Protein AF-A0A7X7N1V6-F1 (afdb_monomer_lite)

Secondary structure (DSSP, 8-state):
---------TTSS-HHHHHHHHHHHHHHHHHHHHHHHTTHHHHHHHHHHTS-HHHHHHHHHHHHHHHHHHHHHHHHHHHHHHHTT----

pLDDT: mean 76.37, std 20.92, range [37.28, 97.12]

Structure (mmCIF, N/CA/C/O backbone):
data_AF-A0A7X7N1V6-F1
#
_entry.id   AF-A0A7X7N1V6-F1
#
loop_
_atom_site.group_PDB
_atom_site.id
_atom_site.type_symbol
_atom_site.label_atom_id
_atom_site.label_alt_id
_atom_site.label_comp_id
_atom_site.label_asym_id
_atom_site.label_entity_id
_atom_site.label_seq_id
_atom_site.pdbx_PDB_ins_code
_atom_site.Cartn_x
_atom_site.Cartn_y
_atom_site.Cartn_z
_atom_site.occupancy
_atom_site.B_iso_or_equiv
_atom_site.auth_seq_id
_atom_site.auth_comp_id
_atom_site.auth_asym_id
_atom_site.auth_atom_id
_atom_site.pdbx_PDB_model_num
ATOM 1 N N . MET A 1 1 ? 5.209 5.165 5.212 1.00 37.28 1 MET A N 1
ATOM 2 C CA . MET A 1 1 ? 6.490 5.896 5.293 1.00 37.28 1 MET A CA 1
ATOM 3 C C . MET A 1 1 ? 6.729 6.357 3.878 1.00 37.28 1 MET A C 1
ATOM 5 O O . MET A 1 1 ? 7.150 5.537 3.087 1.00 37.28 1 MET A O 1
ATOM 9 N N . LYS A 1 2 ? 6.342 7.587 3.519 1.00 41.81 2 LYS A N 1
ATOM 10 C CA . LYS A 1 2 ? 6.658 8.092 2.180 1.00 41.81 2 LYS A CA 1
ATOM 11 C C . LYS A 1 2 ? 8.173 8.142 2.071 1.00 41.81 2 LYS A C 1
ATOM 13 O O . LYS A 1 2 ? 8.822 8.677 2.972 1.00 41.81 2 LYS A O 1
ATOM 18 N N . VAL A 1 3 ? 8.730 7.567 1.013 1.00 45.09 3 VAL A N 1
ATOM 19 C CA . VAL A 1 3 ? 10.136 7.777 0.688 1.00 45.09 3 VAL A CA 1
ATOM 20 C C . VAL A 1 3 ? 10.267 9.240 0.268 1.00 45.09 3 VAL A C 1
ATOM 22 O O . VAL A 1 3 ? 10.055 9.605 -0.884 1.00 45.09 3 VAL A O 1
ATOM 25 N N . GLU A 1 4 ? 10.529 10.113 1.240 1.00 43.47 4 GLU A N 1
ATOM 26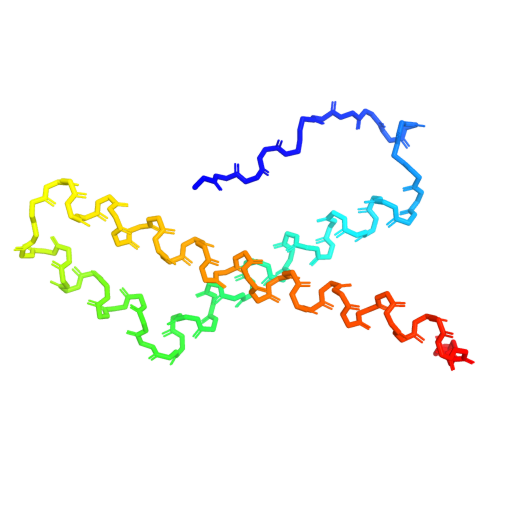 C CA . GLU A 1 4 ? 10.866 11.502 0.968 1.00 43.47 4 GLU A CA 1
ATOM 27 C C . GLU A 1 4 ? 12.285 11.538 0.412 1.00 43.47 4 GLU A C 1
ATOM 29 O O . GLU A 1 4 ? 13.279 11.568 1.140 1.00 43.47 4 GLU A O 1
ATOM 34 N N . PHE A 1 5 ? 12.386 11.520 -0.913 1.00 50.72 5 PHE A N 1
ATOM 35 C CA . PHE A 1 5 ? 13.613 11.904 -1.586 1.00 50.72 5 PHE A CA 1
ATOM 36 C C . PHE A 1 5 ? 13.779 13.411 -1.386 1.00 50.72 5 PHE A C 1
ATOM 38 O O . PHE A 1 5 ? 13.171 14.217 -2.089 1.00 50.72 5 PHE A O 1
ATOM 45 N N . GLY A 1 6 ? 14.560 13.792 -0.370 1.00 43.72 6 GLY A N 1
ATOM 46 C CA . GLY A 1 6 ? 14.930 15.182 -0.129 1.00 43.72 6 GLY A CA 1
ATOM 47 C C . GLY A 1 6 ? 15.425 15.798 -1.433 1.00 43.72 6 GLY A C 1
ATOM 48 O O . GLY A 1 6 ? 16.360 15.277 -2.042 1.00 43.72 6 GLY A O 1
ATOM 49 N N . ALA A 1 7 ? 14.748 16.856 -1.881 1.00 43.94 7 ALA A N 1
ATOM 50 C CA . ALA A 1 7 ? 14.981 17.506 -3.160 1.00 43.94 7 ALA A CA 1
ATOM 51 C C . ALA A 1 7 ? 16.428 18.007 -3.255 1.00 43.94 7 ALA A C 1
ATOM 53 O O . ALA A 1 7 ? 16.746 19.126 -2.855 1.00 43.94 7 ALA A O 1
ATOM 54 N N . LYS A 1 8 ? 17.318 17.171 -3.789 1.00 44.31 8 LYS A N 1
ATOM 55 C CA . LYS A 1 8 ? 18.601 17.618 -4.309 1.00 44.31 8 LYS A CA 1
ATOM 56 C C . LYS A 1 8 ? 18.387 18.033 -5.756 1.00 44.31 8 LYS A C 1
ATOM 58 O O . LYS A 1 8 ? 17.697 17.360 -6.520 1.00 44.31 8 LYS A O 1
ATOM 63 N N . THR A 1 9 ? 18.881 19.219 -6.081 1.00 42.66 9 THR A N 1
ATOM 64 C CA . THR A 1 9 ? 18.716 19.869 -7.381 1.00 42.66 9 THR A CA 1
ATOM 65 C C . THR A 1 9 ? 19.196 18.944 -8.505 1.00 42.66 9 THR A C 1
ATOM 67 O O . THR A 1 9 ? 20.059 18.097 -8.293 1.00 42.66 9 THR A O 1
ATOM 70 N N . LYS A 1 10 ? 18.664 19.113 -9.725 1.00 47.06 10 LYS A N 1
ATOM 71 C CA . LYS A 1 10 ? 18.978 18.292 -10.919 1.00 47.06 10 LYS A CA 1
ATOM 72 C C . LYS A 1 10 ? 20.481 18.136 -11.246 1.00 47.06 10 LYS A C 1
ATOM 74 O O . LYS A 1 10 ? 20.815 17.355 -12.124 1.00 47.06 10 LYS A O 1
ATOM 79 N N . GLN A 1 11 ? 21.369 18.888 -10.592 1.00 50.62 11 GLN A N 1
ATOM 80 C CA . GLN A 1 11 ? 22.825 18.778 -10.726 1.00 50.62 11 GLN A CA 1
ATOM 81 C C . GLN A 1 11 ? 23.469 17.737 -9.796 1.00 50.62 11 GLN A C 1
ATOM 83 O O . GLN A 1 11 ? 24.557 17.265 -10.106 1.00 50.62 11 GLN A O 1
ATOM 88 N N . ASP A 1 12 ? 22.810 17.352 -8.700 1.00 48.94 12 ASP A N 1
ATOM 89 C CA . ASP A 1 12 ? 23.356 16.437 -7.682 1.00 48.94 12 ASP A CA 1
ATOM 90 C C . ASP A 1 12 ? 22.936 14.973 -7.893 1.00 48.94 12 ASP A C 1
ATOM 92 O O . ASP A 1 12 ? 23.391 14.072 -7.187 1.00 48.94 12 ASP A O 1
ATOM 96 N N . VAL A 1 13 ? 22.046 14.732 -8.854 1.00 51.06 13 VAL A N 1
ATOM 97 C CA . VAL A 1 13 ? 21.480 13.423 -9.171 1.00 51.06 13 VAL A CA 1
ATOM 98 C C . VAL A 1 13 ? 21.904 13.102 -10.602 1.00 51.06 13 VAL A C 1
ATOM 100 O O . VAL A 1 13 ? 21.538 13.831 -11.522 1.00 51.06 13 VAL A O 1
ATOM 103 N N . SER A 1 14 ? 22.714 12.055 -10.802 1.00 53.53 14 SER A N 1
ATOM 104 C CA . SER A 1 14 ? 23.072 11.606 -12.157 1.00 53.53 14 SER A CA 1
ATOM 105 C C . SER A 1 14 ? 21.802 11.311 -12.962 1.00 53.53 14 SER A C 1
ATOM 107 O O . SER A 1 14 ? 20.789 10.943 -12.367 1.00 53.53 14 SER A O 1
ATOM 109 N N . ALA A 1 15 ? 21.834 11.461 -14.291 1.00 57.00 15 ALA A N 1
ATOM 110 C CA . ALA A 1 15 ? 20.668 11.198 -15.147 1.00 57.00 15 ALA A CA 1
ATOM 111 C C . ALA A 1 15 ? 20.029 9.829 -14.831 1.00 57.00 15 A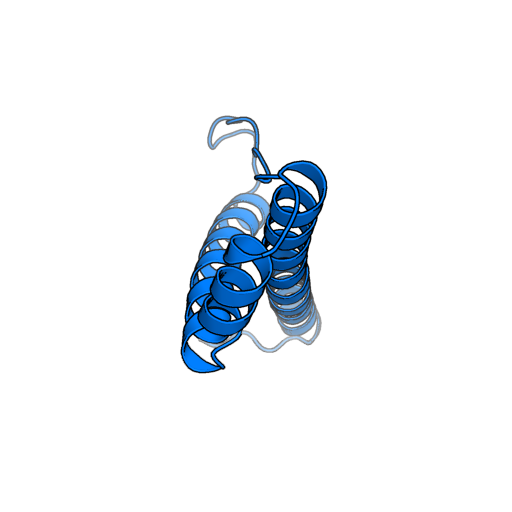LA A C 1
ATOM 113 O O . ALA A 1 15 ? 18.834 9.760 -14.556 1.00 57.00 15 ALA A O 1
ATOM 114 N N . ASP A 1 16 ? 20.861 8.797 -14.674 1.00 57.44 16 ASP A N 1
ATOM 115 C CA . ASP A 1 16 ? 20.447 7.441 -14.291 1.00 57.44 16 ASP A CA 1
ATOM 116 C C . ASP A 1 16 ? 19.757 7.381 -12.916 1.00 57.44 16 ASP A C 1
ATOM 118 O O . ASP A 1 16 ? 18.801 6.635 -12.710 1.00 57.44 16 ASP A O 1
ATOM 122 N N . SER A 1 17 ? 20.220 8.186 -11.955 1.00 61.94 17 SER A N 1
ATOM 123 C CA . SER A 1 17 ? 19.611 8.269 -10.623 1.00 61.94 17 SER A CA 1
ATOM 124 C C . SER A 1 17 ? 18.282 9.031 -10.656 1.00 61.94 17 SER A C 1
ATOM 126 O O . SER A 1 17 ? 17.368 8.701 -9.905 1.00 61.94 17 SER A O 1
ATOM 128 N N . GLY A 1 18 ? 18.155 10.036 -11.527 1.00 67.12 18 GLY A N 1
ATOM 129 C CA . GLY A 1 18 ? 16.930 10.816 -11.703 1.00 67.12 18 GLY A CA 1
ATOM 130 C C . GLY A 1 18 ? 15.828 9.992 -12.362 1.00 67.12 18 GLY A C 1
ATOM 131 O O . GLY A 1 18 ? 14.702 9.956 -11.862 1.00 67.12 18 GLY A O 1
ATOM 132 N N . ASP A 1 19 ? 16.177 9.262 -13.420 1.00 71.56 19 ASP A N 1
ATOM 133 C CA . ASP A 1 19 ? 15.264 8.363 -14.127 1.00 71.56 19 ASP A CA 1
ATOM 134 C C . ASP A 1 19 ? 14.841 7.184 -13.243 1.00 71.56 19 ASP A C 1
ATOM 136 O O . ASP A 1 19 ? 13.670 6.799 -13.244 1.00 71.56 19 ASP A O 1
ATOM 140 N N . PHE A 1 20 ? 15.748 6.664 -12.407 1.00 75.62 20 PHE A N 1
ATOM 141 C CA . PHE A 1 20 ? 15.412 5.658 -11.399 1.00 75.62 20 PHE A CA 1
ATOM 142 C C . PHE A 1 20 ? 14.386 6.173 -10.380 1.00 75.62 20 PHE A C 1
ATOM 144 O O . PHE A 1 20 ? 13.424 5.466 -10.086 1.00 75.62 20 PHE A O 1
ATOM 151 N N . VAL A 1 21 ? 14.554 7.395 -9.856 1.00 80.25 21 VAL A N 1
ATOM 152 C CA . VAL A 1 21 ? 13.607 7.982 -8.889 1.00 80.25 21 VAL A CA 1
ATOM 153 C C . VAL A 1 21 ? 12.224 8.156 -9.519 1.00 80.25 21 VAL A C 1
ATOM 155 O O . VAL A 1 21 ? 11.225 7.773 -8.911 1.00 80.25 21 VAL A O 1
ATOM 158 N N . VAL A 1 22 ? 12.149 8.673 -10.749 1.00 81.69 22 VAL A N 1
ATOM 159 C CA . VAL A 1 22 ? 10.871 8.841 -11.461 1.00 81.69 22 VAL A CA 1
ATOM 160 C C . VAL A 1 22 ? 10.216 7.488 -11.744 1.00 81.69 22 VAL A C 1
ATOM 162 O O . VAL A 1 22 ? 9.030 7.314 -11.465 1.00 81.69 22 VAL A O 1
ATOM 165 N N . ALA A 1 23 ? 10.977 6.510 -12.243 1.00 80.00 23 ALA A N 1
ATOM 166 C CA . ALA A 1 23 ? 10.467 5.169 -12.516 1.00 80.00 23 ALA A CA 1
ATOM 167 C C . ALA A 1 23 ? 9.976 4.462 -11.244 1.00 80.00 23 ALA A C 1
ATOM 169 O O . ALA A 1 23 ? 8.957 3.777 -11.287 1.00 80.00 23 ALA A O 1
ATOM 170 N N . TYR A 1 24 ? 10.669 4.650 -10.117 1.00 84.00 24 TYR A N 1
ATOM 171 C CA . TYR A 1 24 ? 10.271 4.099 -8.824 1.00 84.00 24 TYR A CA 1
ATOM 172 C C . TYR A 1 24 ? 8.944 4.690 -8.334 1.00 84.00 24 TYR A C 1
ATOM 174 O O . TYR A 1 24 ? 8.050 3.932 -7.970 1.00 84.00 24 TYR A O 1
ATOM 182 N N . VAL A 1 25 ? 8.783 6.019 -8.378 1.00 88.12 25 VAL A N 1
ATOM 183 C CA . VAL A 1 25 ? 7.528 6.682 -7.976 1.00 88.12 25 VAL A CA 1
ATOM 184 C C . VAL A 1 25 ? 6.367 6.226 -8.859 1.00 88.12 25 VAL A C 1
ATOM 186 O O . VAL A 1 25 ? 5.311 5.878 -8.346 1.00 88.12 25 VAL A O 1
ATOM 189 N N . ILE A 1 26 ? 6.561 6.161 -10.181 1.00 87.19 26 ILE A N 1
ATOM 190 C CA . ILE A 1 26 ? 5.517 5.672 -11.094 1.00 87.19 26 ILE A CA 1
ATOM 191 C C . ILE A 1 26 ? 5.148 4.221 -10.775 1.00 87.19 26 ILE A C 1
ATOM 193 O O . ILE A 1 26 ? 3.965 3.898 -10.731 1.00 87.19 26 ILE A O 1
ATOM 197 N N . ALA A 1 27 ? 6.137 3.353 -10.547 1.00 86.56 27 ALA A N 1
ATOM 198 C CA . ALA A 1 27 ? 5.881 1.961 -10.193 1.00 86.56 27 ALA A CA 1
ATOM 199 C C . ALA A 1 27 ? 5.085 1.849 -8.882 1.00 86.56 27 ALA A C 1
ATOM 201 O O . ALA A 1 27 ? 4.096 1.130 -8.845 1.00 86.56 27 ALA A O 1
ATOM 202 N N . HIS A 1 28 ? 5.437 2.638 -7.864 1.00 91.19 28 HIS A N 1
ATOM 203 C CA . HIS A 1 28 ? 4.719 2.692 -6.589 1.00 91.19 28 HIS A CA 1
ATOM 204 C C . HIS A 1 28 ? 3.237 3.082 -6.766 1.00 91.19 28 HIS A C 1
ATOM 206 O O . HIS A 1 28 ? 2.346 2.398 -6.263 1.00 91.19 28 HIS A O 1
ATOM 212 N N . GLU A 1 29 ? 2.942 4.126 -7.547 1.00 93.25 29 GLU A N 1
ATOM 213 C CA . GLU A 1 29 ? 1.554 4.540 -7.815 1.00 93.25 29 GLU A CA 1
ATOM 214 C C . GLU A 1 29 ? 0.781 3.506 -8.656 1.00 93.25 29 GLU A C 1
ATOM 216 O O . GLU A 1 29 ? -0.418 3.286 -8.454 1.00 93.25 29 GLU A O 1
ATOM 221 N N . VAL A 1 30 ? 1.459 2.826 -9.589 1.00 93.75 30 VAL A N 1
ATOM 222 C CA . VAL A 1 30 ? 0.869 1.703 -10.335 1.00 93.75 30 VAL A CA 1
ATOM 223 C C . VAL A 1 30 ? 0.553 0.539 -9.399 1.00 93.75 30 VAL A C 1
ATOM 225 O O . VAL A 1 30 ? -0.511 -0.065 -9.530 1.00 93.75 30 VAL A O 1
ATOM 228 N N . ASP A 1 31 ? 1.413 0.242 -8.427 1.00 93.44 31 ASP A N 1
ATOM 229 C CA . ASP A 1 31 ? 1.182 -0.842 -7.475 1.00 93.44 31 ASP A CA 1
ATOM 230 C C . ASP A 1 31 ? -0.005 -0.556 -6.549 1.00 93.44 31 ASP A C 1
ATOM 232 O O . ASP A 1 31 ? -0.794 -1.463 -6.278 1.00 93.44 31 ASP A O 1
ATOM 236 N N . HIS A 1 32 ? -0.244 0.700 -6.164 1.00 95.62 32 HIS A N 1
ATOM 237 C CA . HIS A 1 32 ? -1.502 1.078 -5.510 1.00 95.62 32 HIS A CA 1
ATOM 238 C C . HIS A 1 32 ? -2.730 0.815 -6.387 1.00 95.62 32 HIS A C 1
ATOM 240 O O . HIS A 1 32 ? -3.768 0.344 -5.908 1.00 95.62 32 HIS A O 1
ATOM 246 N N . HIS A 1 33 ? -2.629 1.061 -7.693 1.00 94.56 33 HIS A N 1
ATOM 247 C CA . HIS A 1 33 ? -3.709 0.726 -8.614 1.00 94.56 33 HIS A CA 1
ATOM 248 C C . HIS A 1 33 ? -3.927 -0.792 -8.719 1.00 94.56 33 HIS A C 1
ATOM 250 O O . HIS A 1 33 ? -5.069 -1.254 -8.691 1.00 94.56 33 HIS A O 1
ATOM 256 N N . VAL A 1 34 ? -2.855 -1.586 -8.773 1.00 94.88 34 VAL A N 1
ATOM 257 C CA . VAL A 1 34 ? -2.935 -3.056 -8.763 1.00 94.88 34 VAL A CA 1
ATOM 258 C C . VAL A 1 34 ? -3.563 -3.558 -7.460 1.00 94.88 34 VAL A C 1
ATOM 260 O O . VAL A 1 34 ? -4.464 -4.395 -7.501 1.00 94.88 34 VAL A O 1
ATOM 263 N N . GLN A 1 35 ? -3.183 -3.001 -6.306 1.00 95.81 35 GLN A N 1
ATOM 264 C CA . GLN A 1 35 ? -3.815 -3.301 -5.016 1.00 95.81 35 GLN A CA 1
ATOM 265 C C . GLN A 1 35 ? -5.326 -3.062 -5.051 1.00 95.81 35 GLN A C 1
ATOM 267 O O . GLN A 1 35 ? -6.091 -3.867 -4.513 1.00 95.81 35 GLN A O 1
ATOM 272 N N . LYS A 1 36 ? -5.773 -1.985 -5.711 1.00 95.69 36 LYS A N 1
ATOM 273 C CA . LYS A 1 36 ? -7.201 -1.719 -5.903 1.00 95.69 36 LYS A CA 1
ATOM 274 C C . LYS A 1 36 ? -7.859 -2.780 -6.781 1.00 95.69 36 LYS A C 1
ATOM 276 O O . LYS A 1 36 ? -8.905 -3.300 -6.406 1.00 95.69 36 LYS A O 1
ATOM 281 N N . GLN A 1 37 ? -7.257 -3.122 -7.919 1.00 97.12 37 GLN A N 1
ATOM 282 C CA . GLN A 1 37 ? -7.802 -4.129 -8.838 1.00 97.12 37 GLN A CA 1
ATOM 283 C C . GLN A 1 37 ? -7.899 -5.524 -8.205 1.00 97.12 37 GLN A C 1
ATOM 285 O O . GLN A 1 37 ? -8.825 -6.273 -8.504 1.00 97.12 37 GLN A O 1
ATOM 290 N N . LEU A 1 38 ? -6.974 -5.857 -7.305 1.00 96.81 38 LEU A N 1
ATOM 291 C CA . LEU A 1 38 ? -6.969 -7.117 -6.561 1.00 96.81 38 LEU A CA 1
ATOM 292 C C . LEU A 1 38 ? -7.896 -7.111 -5.331 1.00 96.81 38 LEU A C 1
ATOM 294 O O . LEU A 1 38 ? -7.971 -8.116 -4.628 1.00 96.81 38 LEU A O 1
ATOM 298 N N . GLY A 1 39 ? -8.581 -5.999 -5.041 1.00 96.19 39 GLY A N 1
ATOM 299 C CA . GLY A 1 39 ? -9.462 -5.861 -3.874 1.00 96.19 39 GLY A CA 1
ATOM 300 C C . GLY A 1 39 ? -8.727 -5.743 -2.533 1.00 96.19 39 GLY A C 1
ATOM 301 O O . GLY A 1 39 ? -9.360 -5.783 -1.481 1.00 96.19 39 GLY A O 1
ATOM 302 N N . ILE A 1 40 ? -7.401 -5.573 -2.541 1.00 94.81 40 ILE A N 1
ATOM 303 C CA . ILE A 1 40 ? -6.576 -5.478 -1.326 1.00 94.81 40 ILE A CA 1
ATOM 304 C C . ILE A 1 40 ? -6.913 -4.206 -0.548 1.00 94.81 40 ILE A C 1
ATOM 306 O O . ILE A 1 40 ? -7.039 -4.259 0.673 1.00 94.81 40 ILE A O 1
ATOM 310 N N . LEU A 1 41 ? -7.099 -3.079 -1.246 1.00 93.12 41 LEU A N 1
ATOM 311 C CA . LEU A 1 41 ? -7.466 -1.815 -0.595 1.00 93.12 41 LEU A CA 1
ATOM 312 C C . LEU A 1 41 ? -8.835 -1.901 0.088 1.00 93.12 41 LEU A C 1
ATOM 314 O O . LEU A 1 41 ? -9.009 -1.369 1.181 1.00 93.12 41 LEU A O 1
ATOM 318 N N . ASP A 1 42 ? -9.785 -2.602 -0.530 1.00 95.19 42 ASP A N 1
ATOM 319 C CA . ASP A 1 42 ? -11.132 -2.763 0.018 1.00 95.19 42 ASP A CA 1
ATOM 320 C C . ASP A 1 42 ? -11.100 -3.676 1.252 1.00 95.19 42 ASP A C 1
ATOM 322 O O . ASP A 1 42 ? -11.593 -3.300 2.312 1.00 95.19 42 ASP A O 1
ATOM 326 N N . ALA A 1 43 ? -10.385 -4.803 1.175 1.00 95.31 43 ALA A N 1
ATOM 327 C CA . ALA A 1 43 ? -10.181 -5.687 2.322 1.00 95.31 43 ALA A CA 1
ATOM 328 C C . ALA A 1 43 ? -9.449 -4.992 3.487 1.00 95.31 43 ALA A C 1
ATOM 330 O O . ALA A 1 43 ? -9.782 -5.202 4.655 1.00 95.31 43 ALA A O 1
ATOM 331 N N . ALA A 1 44 ? -8.451 -4.154 3.190 1.00 94.19 44 ALA A N 1
ATOM 332 C CA . ALA A 1 44 ? -7.748 -3.376 4.204 1.00 94.19 44 ALA A CA 1
ATOM 333 C C . ALA A 1 44 ? -8.663 -2.330 4.853 1.00 94.19 44 ALA A C 1
ATOM 335 O O . ALA A 1 44 ? -8.641 -2.191 6.074 1.00 94.19 44 ALA A O 1
ATOM 336 N N . SER A 1 45 ? -9.486 -1.638 4.060 1.00 94.56 45 SER A N 1
ATOM 337 C CA . SER A 1 45 ? -10.488 -0.684 4.548 1.00 94.56 45 SER A CA 1
ATOM 338 C C . SER A 1 45 ? -11.497 -1.361 5.483 1.00 94.56 45 SER A C 1
ATOM 340 O O . SER A 1 45 ? -11.772 -0.851 6.572 1.00 94.56 45 SER A O 1
ATOM 342 N N . ASP A 1 46 ? -11.989 -2.544 5.115 1.00 96.44 46 ASP A N 1
ATOM 343 C CA . ASP A 1 46 ? -12.920 -3.313 5.947 1.00 96.44 46 ASP A CA 1
ATOM 344 C C . ASP A 1 46 ? -12.278 -3.736 7.277 1.00 96.44 46 ASP A C 1
ATOM 346 O O . ASP A 1 46 ? -12.873 -3.579 8.346 1.00 96.44 46 ASP A O 1
ATOM 350 N N . LEU A 1 47 ? -11.025 -4.208 7.251 1.00 95.44 47 LEU A N 1
ATOM 351 C CA . LEU A 1 47 ? -10.286 -4.518 8.480 1.00 95.44 47 LEU A CA 1
ATOM 352 C C . LEU A 1 47 ? -10.078 -3.272 9.350 1.00 95.44 47 LEU A C 1
ATOM 354 O O . LEU A 1 47 ? -10.192 -3.349 10.575 1.00 95.44 47 LEU A O 1
ATOM 358 N N . GLN A 1 48 ? -9.769 -2.127 8.739 1.00 95.81 48 GLN A N 1
ATOM 359 C CA . GLN A 1 48 ? -9.554 -0.869 9.451 1.00 95.81 48 GLN A CA 1
ATOM 360 C C . GLN A 1 48 ? -10.805 -0.400 10.190 1.00 95.81 48 GLN A C 1
ATOM 362 O O . GLN A 1 48 ? -10.685 0.074 11.320 1.00 95.81 48 GLN A O 1
ATOM 367 N N . ALA A 1 49 ? -11.991 -0.579 9.601 1.00 95.69 49 ALA A N 1
ATOM 368 C CA . ALA A 1 49 ? -13.264 -0.196 10.212 1.00 95.69 49 ALA A CA 1
ATOM 369 C C . ALA A 1 49 ? -13.524 -0.891 11.562 1.00 95.69 49 ALA A C 1
ATOM 371 O O . ALA A 1 49 ? -14.251 -0.365 12.406 1.00 95.69 49 ALA A O 1
ATOM 372 N N . HIS A 1 50 ? -12.909 -2.054 11.785 1.00 94.69 50 HIS A N 1
ATOM 373 C CA . HIS A 1 50 ? -13.055 -2.853 13.003 1.00 94.69 50 HIS A CA 1
ATOM 374 C C . HIS A 1 50 ? -11.790 -2.877 13.875 1.00 94.69 50 HIS A C 1
ATOM 376 O O . HIS A 1 50 ? -11.722 -3.630 14.845 1.00 94.69 50 HIS A O 1
ATOM 382 N N . SER A 1 51 ? -10.790 -2.060 13.541 1.00 94.94 51 SER A N 1
ATOM 383 C CA . SER A 1 51 ? -9.472 -2.058 14.176 1.00 94.94 51 SER A CA 1
ATOM 384 C C . SER A 1 51 ? -9.288 -0.886 15.139 1.00 94.94 51 SER A C 1
ATOM 386 O O . SER A 1 51 ? -9.849 0.195 14.963 1.00 94.94 51 SER A O 1
ATOM 388 N N . SER A 1 52 ? -8.413 -1.048 16.135 1.00 97.06 52 SER A N 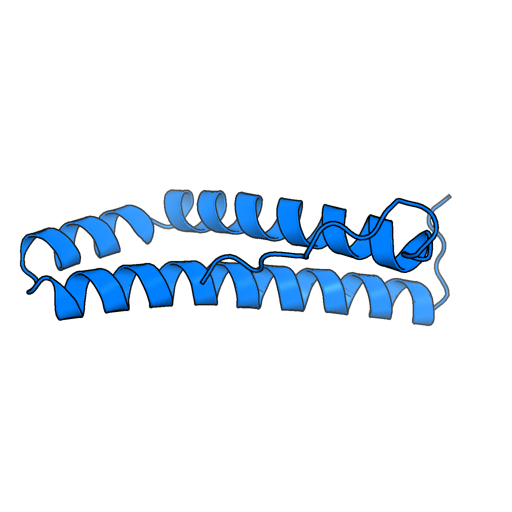1
ATOM 389 C CA . SER A 1 52 ? -7.902 0.103 16.887 1.00 97.06 52 SER A CA 1
ATOM 390 C C . SER A 1 52 ? -7.098 1.036 15.971 1.00 97.06 52 SER A C 1
ATOM 392 O O . SER A 1 52 ? -6.526 0.609 14.967 1.00 97.06 52 SER A O 1
ATOM 394 N N . THR A 1 53 ? -6.939 2.309 16.345 1.00 94.69 53 THR A N 1
ATOM 395 C CA . THR A 1 53 ? -6.107 3.267 15.586 1.00 94.69 53 THR A CA 1
ATOM 396 C C . THR A 1 53 ? -4.688 2.743 15.337 1.00 94.69 53 THR A C 1
ATOM 398 O O . THR A 1 53 ? -4.114 2.948 14.269 1.00 94.69 53 THR A O 1
ATOM 401 N N . LYS A 1 54 ? -4.113 2.024 16.309 1.00 95.56 54 LYS A N 1
ATOM 402 C CA . LYS A 1 54 ? -2.776 1.432 16.180 1.00 95.56 54 LYS A CA 1
ATOM 403 C C . LYS A 1 54 ? -2.736 0.341 15.109 1.00 95.56 54 LYS A C 1
ATOM 405 O O . LYS A 1 54 ? -1.755 0.246 14.376 1.00 95.56 54 LYS A O 1
ATOM 410 N N . GLU A 1 55 ? -3.768 -0.486 15.036 1.00 94.12 55 GLU A N 1
ATOM 411 C CA . GLU A 1 55 ? -3.892 -1.551 14.037 1.00 94.12 55 GLU A CA 1
ATOM 412 C C . GLU A 1 55 ? -4.195 -0.984 12.653 1.00 94.12 55 GLU A C 1
ATOM 414 O O . GLU A 1 55 ? -3.534 -1.369 11.693 1.00 94.12 55 GLU A O 1
ATOM 419 N N . ALA A 1 56 ? -5.076 0.011 12.557 1.00 92.81 56 ALA A N 1
ATOM 420 C CA . ALA A 1 56 ? -5.346 0.699 11.300 1.00 92.81 56 ALA A CA 1
ATOM 421 C C . ALA A 1 56 ? -4.077 1.343 10.713 1.00 92.81 56 ALA A C 1
ATOM 423 O O . ALA A 1 56 ? -3.774 1.177 9.532 1.00 92.81 56 ALA A O 1
ATOM 424 N N . ASN A 1 57 ? -3.258 1.979 11.556 1.00 93.81 57 ASN A N 1
ATOM 425 C CA . ASN A 1 57 ? -1.962 2.514 11.137 1.00 93.81 57 ASN A CA 1
ATOM 426 C C . ASN A 1 57 ? -0.997 1.421 10.663 1.00 93.81 57 ASN A C 1
ATOM 428 O O . ASN A 1 57 ? -0.256 1.636 9.707 1.00 93.81 57 ASN A O 1
ATOM 432 N N . ARG A 1 58 ? -1.001 0.242 11.296 1.00 94.38 58 ARG A N 1
ATOM 433 C CA . ARG A 1 58 ? -0.191 -0.899 10.839 1.00 94.38 58 ARG A CA 1
ATOM 434 C C . ARG A 1 58 ? -0.650 -1.416 9.480 1.00 94.38 58 ARG A C 1
ATOM 436 O O . ARG A 1 58 ? 0.204 -1.736 8.663 1.00 94.38 58 ARG A O 1
ATOM 443 N N . LEU A 1 59 ? -1.959 -1.459 9.236 1.00 93.94 59 LEU A N 1
ATOM 444 C CA . LEU A 1 59 ? -2.520 -1.829 7.935 1.00 93.94 59 LEU A CA 1
ATOM 445 C C . LEU A 1 59 ? -2.107 -0.827 6.852 1.00 93.94 59 LEU A C 1
ATOM 447 O O . LEU A 1 59 ? -1.626 -1.245 5.806 1.00 93.94 59 LEU A O 1
ATOM 451 N N . ASN A 1 60 ? -2.180 0.478 7.135 1.00 92.56 60 ASN A N 1
ATOM 452 C CA . ASN A 1 60 ? -1.672 1.510 6.223 1.00 92.56 60 ASN A CA 1
ATOM 453 C C . ASN A 1 60 ? -0.182 1.316 5.922 1.00 92.56 60 ASN A C 1
ATOM 455 O O . ASN A 1 60 ? 0.212 1.276 4.764 1.00 92.56 60 ASN A O 1
ATOM 459 N N . VAL A 1 61 ? 0.650 1.119 6.949 1.00 94.81 61 VAL A N 1
ATOM 460 C CA . VAL A 1 61 ? 2.086 0.861 6.756 1.00 94.81 61 VAL A CA 1
ATOM 461 C C . VAL A 1 61 ? 2.328 -0.395 5.914 1.00 94.81 61 VAL A C 1
ATOM 463 O O . VAL A 1 61 ? 3.214 -0.385 5.066 1.00 94.81 61 VAL A O 1
ATOM 466 N N . ALA A 1 62 ? 1.553 -1.461 6.113 1.00 94.31 62 ALA A N 1
ATOM 467 C CA . ALA A 1 62 ? 1.693 -2.687 5.334 1.00 94.31 62 ALA A CA 1
ATOM 468 C C . ALA A 1 62 ? 1.354 -2.488 3.845 1.00 94.31 62 ALA A C 1
ATOM 470 O O . ALA A 1 62 ? 2.060 -3.034 2.999 1.00 94.31 62 ALA A O 1
ATOM 471 N N . MET A 1 63 ? 0.323 -1.697 3.520 1.00 94.62 63 MET A N 1
ATOM 472 C CA . MET A 1 63 ? -0.039 -1.392 2.127 1.00 94.62 63 MET A CA 1
ATOM 473 C C . MET A 1 63 ? 1.064 -0.612 1.405 1.00 94.62 63 MET A C 1
ATOM 475 O O . MET A 1 63 ? 1.433 -0.971 0.288 1.00 94.62 63 MET A O 1
ATOM 479 N N . GLU A 1 64 ? 1.637 0.394 2.067 1.00 94.06 64 GLU A N 1
ATOM 480 C CA . GLU A 1 64 ? 2.759 1.183 1.538 1.00 94.06 64 GLU A CA 1
ATOM 481 C C . GLU A 1 64 ? 3.997 0.308 1.309 1.00 94.06 64 GLU A C 1
ATOM 483 O O . GLU A 1 64 ? 4.601 0.340 0.243 1.00 94.06 64 GLU A O 1
ATOM 488 N N . LEU A 1 65 ? 4.341 -0.550 2.277 1.00 95.44 65 LEU A N 1
ATOM 489 C CA . LEU A 1 65 ? 5.491 -1.450 2.151 1.00 95.44 65 LEU A CA 1
ATOM 490 C C . LEU A 1 65 ? 5.320 -2.478 1.028 1.00 95.44 65 LEU A C 1
ATOM 492 O O . LEU A 1 65 ? 6.309 -2.907 0.434 1.00 95.44 65 LEU A O 1
ATOM 496 N N . GLN A 1 66 ? 4.086 -2.890 0.732 1.00 95.12 66 GLN A N 1
ATOM 497 C CA . GLN A 1 66 ? 3.816 -3.757 -0.409 1.00 95.12 66 GLN A CA 1
ATOM 498 C C . GLN A 1 66 ? 4.057 -3.020 -1.736 1.00 95.12 66 GLN A C 1
ATOM 500 O O . GLN A 1 66 ? 4.700 -3.592 -2.617 1.00 95.12 66 GLN A O 1
ATOM 505 N N . ALA A 1 67 ? 3.601 -1.770 -1.860 1.00 91.69 67 ALA A N 1
ATOM 506 C CA . ALA A 1 67 ? 3.870 -0.944 -3.039 1.00 91.69 67 ALA A CA 1
ATOM 507 C C . ALA A 1 67 ? 5.379 -0.674 -3.198 1.00 91.69 67 ALA A C 1
ATOM 509 O O . ALA A 1 67 ? 5.937 -0.864 -4.276 1.00 91.69 67 ALA A O 1
ATOM 510 N N . ASP A 1 68 ? 6.083 -0.362 -2.107 1.00 90.25 68 ASP A N 1
ATOM 511 C CA . ASP A 1 68 ? 7.537 -0.164 -2.115 1.00 90.25 68 ASP A CA 1
ATOM 512 C C . ASP A 1 68 ? 8.307 -1.424 -2.533 1.00 90.25 68 ASP A C 1
ATOM 514 O O . ASP A 1 68 ? 9.308 -1.335 -3.255 1.00 90.25 68 ASP A O 1
ATOM 518 N N . PHE A 1 69 ? 7.864 -2.604 -2.081 1.00 90.00 69 PHE A N 1
ATOM 519 C CA . PHE A 1 69 ? 8.479 -3.878 -2.445 1.00 90.00 69 PHE A CA 1
ATOM 520 C C . PHE A 1 69 ? 8.362 -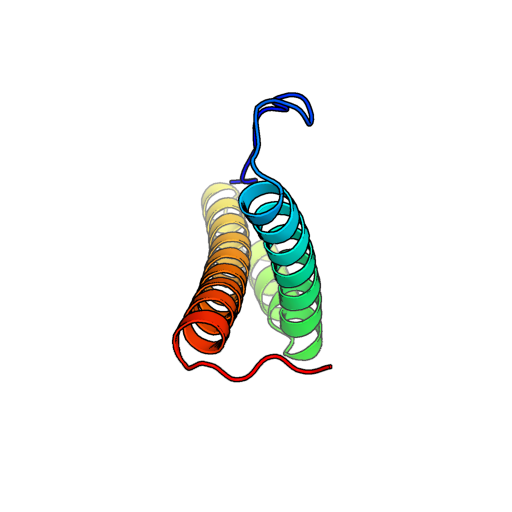4.139 -3.949 1.00 90.00 69 PHE A C 1
ATOM 522 O O . PHE A 1 69 ? 9.362 -4.466 -4.594 1.00 90.00 69 PHE A O 1
ATOM 529 N N . PHE A 1 70 ? 7.170 -3.969 -4.520 1.00 87.88 70 PHE A N 1
ATOM 530 C CA . PHE A 1 70 ? 6.948 -4.187 -5.947 1.00 87.88 70 PHE A CA 1
ATOM 531 C C . PHE A 1 70 ? 7.667 -3.147 -6.814 1.00 87.88 70 PHE A C 1
ATOM 533 O O . PHE A 1 70 ? 8.392 -3.538 -7.738 1.00 87.88 70 PHE A O 1
ATOM 540 N N . ALA A 1 71 ? 7.628 -1.867 -6.436 1.00 84.75 71 ALA A N 1
ATOM 541 C CA . ALA A 1 71 ? 8.411 -0.817 -7.082 1.00 84.75 71 ALA A CA 1
ATOM 542 C C . ALA A 1 71 ? 9.919 -1.129 -7.058 1.00 84.75 71 ALA A C 1
ATOM 544 O O . 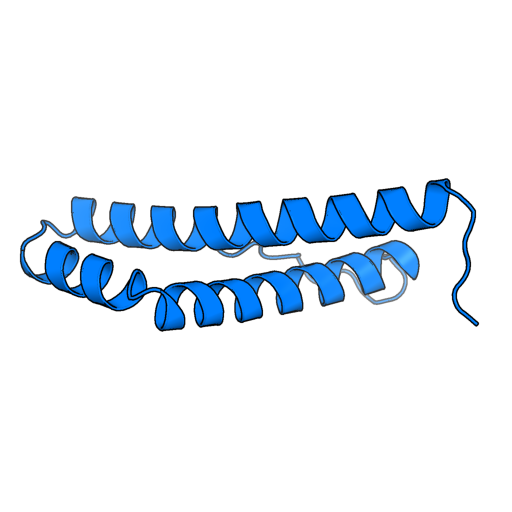ALA A 1 71 ? 10.619 -0.972 -8.063 1.00 84.75 71 ALA A O 1
ATOM 545 N N . GLY A 1 72 ? 10.428 -1.653 -5.937 1.00 81.38 72 GLY A N 1
ATOM 546 C CA . GLY A 1 72 ? 11.817 -2.089 -5.794 1.00 81.38 72 GLY A CA 1
ATOM 547 C C . GLY A 1 72 ? 12.186 -3.278 -6.689 1.00 81.38 72 GLY A C 1
ATOM 548 O O . GLY A 1 72 ? 13.257 -3.273 -7.306 1.00 81.38 72 GLY A O 1
ATOM 549 N N . VAL A 1 73 ? 11.310 -4.282 -6.808 1.00 84.06 73 VAL A N 1
ATOM 550 C CA . VAL A 1 73 ? 11.499 -5.428 -7.718 1.00 84.06 73 VAL A CA 1
ATOM 551 C C . VAL A 1 73 ? 11.533 -4.960 -9.171 1.00 84.06 73 VAL A C 1
ATOM 553 O O . VAL A 1 73 ? 12.464 -5.311 -9.901 1.00 84.06 73 VAL A O 1
ATOM 556 N N . PHE A 1 74 ? 10.578 -4.121 -9.579 1.00 79.81 74 PHE A N 1
ATOM 557 C CA . PHE A 1 74 ? 10.519 -3.561 -10.928 1.00 79.81 74 PHE A CA 1
ATOM 558 C C . PHE A 1 74 ? 11.782 -2.757 -11.266 1.00 79.81 74 PHE A C 1
ATOM 560 O O . PHE A 1 74 ? 12.408 -2.965 -12.312 1.00 79.81 74 PHE A O 1
ATOM 567 N N . ALA A 1 75 ? 12.222 -1.895 -10.349 1.00 72.62 75 ALA A N 1
ATOM 568 C CA . ALA A 1 75 ? 13.409 -1.076 -10.546 1.00 72.62 75 ALA A CA 1
ATOM 569 C C . ALA A 1 75 ? 14.708 -1.913 -10.564 1.00 72.62 75 ALA A C 1
ATOM 571 O O . ALA A 1 75 ? 15.638 -1.619 -11.319 1.00 72.62 75 ALA A O 1
ATOM 572 N N . ASN A 1 76 ? 14.773 -3.012 -9.801 1.00 72.25 76 ASN A N 1
ATOM 573 C CA . ASN A 1 76 ? 15.886 -3.962 -9.868 1.00 72.25 76 ASN A CA 1
ATOM 574 C C . ASN A 1 76 ? 15.914 -4.742 -11.195 1.00 72.25 76 ASN A C 1
ATOM 576 O O . ASN A 1 76 ? 16.990 -4.993 -11.742 1.00 72.25 76 ASN A O 1
ATOM 580 N N . GLN A 1 77 ? 14.745 -5.091 -11.741 1.00 66.88 77 GLN A N 1
ATOM 581 C CA . GLN A 1 77 ? 14.629 -5.744 -13.046 1.00 66.88 77 GLN A CA 1
ATOM 582 C C . GLN A 1 77 ? 15.161 -4.836 -14.166 1.00 66.88 77 GLN A C 1
ATOM 584 O O . GLN A 1 77 ? 15.912 -5.309 -15.016 1.00 66.88 77 GLN A O 1
ATOM 589 N N . LYS A 1 78 ? 14.842 -3.532 -14.140 1.00 57.91 78 LYS A N 1
ATOM 590 C CA . LYS A 1 78 ? 15.336 -2.541 -15.116 1.00 57.91 78 LYS A CA 1
ATOM 591 C C . LYS A 1 78 ? 16.863 -2.446 -15.135 1.00 57.91 78 LYS A C 1
ATOM 593 O O . LYS A 1 78 ? 17.450 -2.589 -16.203 1.00 57.91 78 LYS A O 1
ATOM 598 N N . ARG A 1 79 ? 17.504 -2.346 -13.962 1.00 56.12 79 ARG A N 1
ATOM 599 C CA . ARG A 1 79 ? 18.977 -2.385 -13.860 1.00 56.12 79 ARG A CA 1
ATOM 600 C C . ARG A 1 79 ? 19.561 -3.673 -14.442 1.00 56.12 79 ARG A C 1
ATOM 602 O O . ARG A 1 79 ? 20.587 -3.648 -15.107 1.00 56.12 79 ARG A O 1
ATOM 609 N N . LYS A 1 80 ? 18.908 -4.818 -14.218 1.00 51.19 80 LYS A N 1
ATOM 610 C CA . LYS A 1 80 ? 19.386 -6.116 -14.719 1.00 51.19 80 LYS A CA 1
ATOM 611 C C . LYS A 1 80 ? 19.250 -6.258 -16.241 1.00 51.19 80 LYS A C 1
ATOM 613 O O . LYS A 1 80 ? 20.067 -6.945 -16.845 1.00 51.19 80 LYS A O 1
ATOM 618 N N . VAL A 1 81 ? 18.252 -5.617 -16.854 1.00 51.22 81 VAL A N 1
ATOM 619 C CA . VAL A 1 81 ? 18.060 -5.602 -18.317 1.00 51.22 81 VAL A CA 1
ATOM 620 C C . VAL A 1 81 ? 19.150 -4.778 -19.015 1.00 51.22 81 VAL A C 1
ATOM 622 O O . VAL A 1 81 ? 19.667 -5.225 -20.035 1.00 51.22 81 VAL A O 1
ATOM 625 N N . GLU A 1 82 ? 19.585 -3.656 -18.435 1.00 47.88 82 GLU A N 1
ATOM 626 C CA . GLU A 1 82 ? 20.721 -2.869 -18.950 1.00 47.88 82 GLU A CA 1
ATOM 627 C C . GLU A 1 82 ? 22.048 -3.641 -18.912 1.00 47.88 82 GLU A C 1
ATOM 629 O O . GLU A 1 82 ? 22.825 -3.615 -19.865 1.00 47.88 82 GLU A O 1
ATOM 634 N N . ILE A 1 83 ? 22.286 -4.401 -17.838 1.00 48.88 83 ILE A N 1
ATOM 635 C CA . ILE A 1 83 ? 23.538 -5.153 -17.639 1.00 48.88 83 ILE A CA 1
ATOM 636 C C . ILE A 1 83 ? 23.634 -6.378 -18.578 1.00 48.88 83 ILE A C 1
ATOM 638 O O . ILE A 1 83 ? 24.724 -6.904 -18.796 1.00 48.88 83 ILE A O 1
ATOM 642 N N . LEU A 1 84 ? 22.521 -6.824 -19.178 1.00 49.84 84 LEU A N 1
ATOM 643 C CA . LEU A 1 84 ? 22.481 -7.963 -20.109 1.00 49.84 84 LEU A CA 1
ATOM 644 C C . LEU A 1 84 ? 22.515 -7.571 -21.600 1.00 49.84 84 LEU A C 1
ATOM 646 O O . LEU A 1 84 ? 22.362 -8.441 -22.456 1.00 49.84 84 LEU A O 1
ATOM 650 N N . GLY A 1 85 ? 22.783 -6.302 -21.927 1.00 46.09 85 GLY A N 1
ATOM 651 C CA . GLY A 1 85 ? 23.264 -5.910 -23.259 1.00 46.09 85 GLY A CA 1
ATOM 652 C C . GLY A 1 85 ? 22.225 -5.816 -24.382 1.00 46.09 85 GLY A C 1
ATOM 653 O O . GLY A 1 85 ? 22.616 -5.815 -25.546 1.00 46.09 85 GLY A O 1
ATOM 654 N N . TYR A 1 86 ? 20.931 -5.690 -24.079 1.00 45.28 86 TYR A N 1
ATOM 655 C CA . TYR A 1 86 ? 19.920 -5.374 -25.095 1.00 45.28 86 TYR A CA 1
ATOM 656 C C . TYR A 1 86 ? 19.376 -3.958 -24.893 1.00 45.28 86 TYR A C 1
ATOM 658 O O . TYR A 1 86 ? 18.471 -3.727 -24.094 1.00 45.28 86 TYR A O 1
ATOM 666 N N . SER A 1 87 ? 19.947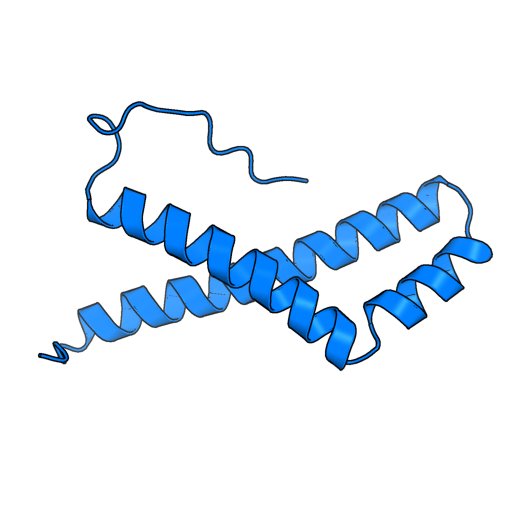 -3.017 -25.648 1.00 40.56 87 SER A N 1
ATOM 667 C CA . SER A 1 87 ? 19.356 -1.701 -25.893 1.00 40.56 87 SER A CA 1
ATOM 668 C C . SER A 1 87 ? 18.164 -1.885 -26.831 1.00 40.56 87 SER A C 1
ATOM 670 O O . SER A 1 87 ? 18.332 -2.357 -27.957 1.00 40.56 87 SER A O 1
ATOM 672 N N . LEU A 1 88 ? 16.956 -1.569 -26.363 1.00 38.00 88 LEU A N 1
ATOM 673 C CA . LEU A 1 88 ? 15.822 -1.377 -27.262 1.00 38.00 88 LEU A CA 1
ATOM 674 C C . LEU A 1 88 ? 15.978 0.011 -27.884 1.00 38.00 88 LEU A C 1
ATOM 676 O O . LEU A 1 88 ? 15.851 1.017 -27.186 1.00 38.00 88 LEU A O 1
ATOM 680 N N . SER A 1 89 ? 16.310 0.018 -29.176 1.00 43.91 89 SER A N 1
ATOM 681 C CA . SER A 1 89 ? 16.201 1.175 -30.071 1.00 43.91 89 SER A CA 1
ATOM 682 C C . SER A 1 89 ? 14.790 1.744 -30.095 1.00 43.91 89 SER A C 1
ATOM 684 O O . SER A 1 89 ? 13.856 0.905 -30.134 1.00 43.91 89 SER A O 1
#

Radius of gyration: 16.57 Å; chains: 1; bounding box: 37×28×47 Å

Sequence (89 aa):
MKVEFGAKTKQDVSADSGDFVVAYVIAHEVDHHVQKQLGILDAASDLQAHSSTKEANRLNVAMELQADFFAGVFANQKRKVEILGYSLS

Foldseek 3Di:
DPPPPPDDDPVVAPPLRVVLVVLLVVQLVVLVVVCVVVCVVVVLVVVLVVDDPVVNVVSVVVSSVSSNVRSVVVSVVVVVVVVVDDDDD